Protein AF-A0A450TT17-F1 (afdb_monomer)

Secondary structure (DSSP, 8-state):
-GGGTTSPEEEEETTEEEEEE---SSHHHHHHHHHHT-HHHHHHHHHHHHHHHTT----GGG--

pLDDT: mean 88.9, std 12.82, range [45.19, 98.5]

Radius of gyration: 18.78 Å; Cα contacts (8 Å, |Δi|>4): 45; chains: 1; bounding box: 48×22×44 Å

Foldseek 3Di:
DVVQQVDKDFDDDPNHTDDIRHDHPDPVRVVVVVLVPDVVNVVVVVVVVVCVVVVVDDDPVNDD

Structure (mmCIF, N/CA/C/O backbone):
data_AF-A0A450TT17-F1
#
_entry.id   AF-A0A450TT17-F1
#
loop_
_atom_site.group_PDB
_atom_site.id
_atom_site.type_symbol
_atom_site.label_atom_id
_atom_site.label_alt_id
_atom_site.label_comp_id
_atom_site.label_asym_id
_atom_site.label_entity_id
_atom_site.label_seq_id
_atom_site.pdbx_PDB_ins_code
_atom_site.Cartn_x
_atom_site.Cartn_y
_atom_site.Cartn_z
_atom_site.occupancy
_atom_site.B_iso_or_equiv
_atom_site.auth_seq_id
_atom_sit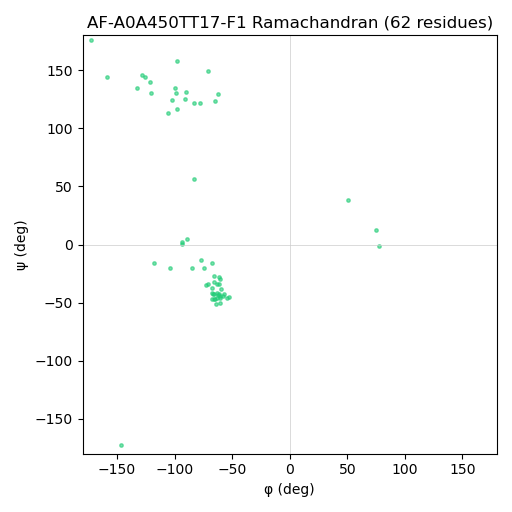e.auth_comp_id
_atom_site.auth_asym_id
_atom_site.auth_atom_id
_atom_site.pdbx_PDB_model_num
ATOM 1 N N . MET A 1 1 ? -9.783 -9.144 21.281 1.00 53.19 1 MET A N 1
ATOM 2 C CA . MET A 1 1 ? -8.438 -9.101 20.673 1.00 53.19 1 MET A CA 1
ATOM 3 C C . MET A 1 1 ? -8.403 -9.992 19.435 1.00 53.19 1 MET A C 1
ATOM 5 O O . MET A 1 1 ? -8.047 -9.490 18.388 1.00 53.19 1 MET A O 1
ATOM 9 N N . GLU A 1 2 ? -8.890 -11.236 19.510 1.00 45.19 2 GLU A N 1
ATOM 10 C CA . GLU A 1 2 ? -8.905 -12.209 18.393 1.00 45.19 2 GLU A CA 1
ATOM 11 C C . GLU A 1 2 ? -9.708 -11.784 17.142 1.00 45.19 2 GLU A C 1
ATOM 13 O O . GLU A 1 2 ? -9.344 -12.125 16.033 1.00 45.19 2 GLU A O 1
ATOM 18 N N . GLN A 1 3 ? -10.760 -10.971 17.278 1.00 47.31 3 GLN A N 1
ATOM 19 C CA . GLN A 1 3 ? -11.591 -10.551 16.132 1.00 47.31 3 GLN A CA 1
ATOM 20 C C . GLN A 1 3 ? -10.963 -9.458 15.244 1.00 47.31 3 GLN A C 1
ATOM 22 O O . GLN A 1 3 ? -11.492 -9.187 14.172 1.00 47.31 3 GLN A O 1
ATOM 27 N N . ALA A 1 4 ? -9.890 -8.793 15.692 1.00 54.16 4 ALA A N 1
ATOM 28 C CA . ALA A 1 4 ? -9.289 -7.680 14.951 1.00 54.16 4 ALA A CA 1
ATOM 29 C C . ALA A 1 4 ? -8.289 -8.145 13.881 1.00 54.16 4 ALA A C 1
ATOM 31 O O . ALA A 1 4 ? -8.008 -7.381 12.968 1.00 54.16 4 ALA A O 1
ATOM 32 N N . SER A 1 5 ? -7.750 -9.366 13.986 1.00 56.06 5 SER A N 1
ATOM 33 C CA . SER A 1 5 ? -6.785 -9.899 13.012 1.00 56.06 5 SER A CA 1
ATOM 34 C C . SER A 1 5 ? -7.428 -10.309 11.688 1.00 56.06 5 SER A C 1
ATOM 36 O O . SER A 1 5 ? -6.731 -10.406 10.690 1.00 56.06 5 SER A O 1
ATOM 38 N N . GLU A 1 6 ? -8.742 -10.550 11.664 1.00 60.91 6 GLU A N 1
ATOM 39 C CA . GLU A 1 6 ? -9.448 -11.021 10.463 1.00 60.91 6 GLU A CA 1
ATOM 40 C C . GLU A 1 6 ? -10.261 -9.916 9.770 1.00 60.91 6 GLU A C 1
ATOM 42 O O . GLU A 1 6 ? -10.633 -10.056 8.606 1.00 60.91 6 GLU A O 1
ATOM 47 N N . GLN A 1 7 ? -10.596 -8.833 10.482 1.00 66.69 7 GLN A N 1
ATOM 48 C CA . GLN A 1 7 ? -11.488 -7.784 9.980 1.00 66.69 7 GLN A CA 1
ATOM 49 C C . GLN A 1 7 ? -11.307 -6.457 10.735 1.00 66.69 7 GLN A C 1
ATOM 51 O O . GLN A 1 7 ? -11.136 -6.431 11.955 1.00 66.69 7 GLN A O 1
ATOM 56 N N . ASP A 1 8 ? -11.424 -5.344 10.006 1.00 82.38 8 ASP A N 1
ATOM 57 C CA . ASP A 1 8 ? -11.390 -3.991 10.568 1.00 82.38 8 ASP A CA 1
ATOM 58 C C . ASP A 1 8 ? -12.551 -3.745 11.543 1.00 82.38 8 ASP A C 1
ATOM 60 O O . ASP A 1 8 ? -13.729 -3.904 11.205 1.00 82.38 8 ASP A O 1
ATOM 64 N N . ILE A 1 9 ? -12.233 -3.242 12.737 1.00 84.38 9 ILE A N 1
ATOM 65 C CA . ILE A 1 9 ? -13.231 -2.834 13.728 1.00 84.38 9 ILE A CA 1
ATOM 66 C C . ILE A 1 9 ? -13.437 -1.322 13.642 1.00 84.38 9 ILE A C 1
ATOM 68 O O . ILE A 1 9 ? -12.542 -0.526 13.930 1.00 84.38 9 ILE A O 1
ATOM 72 N N . VAL A 1 10 ? -14.651 -0.900 13.286 1.00 87.25 10 VAL A N 1
ATOM 73 C CA . VAL A 1 10 ? -15.024 0.519 13.243 1.00 87.25 10 VAL A CA 1
ATOM 74 C C . VAL A 1 10 ? -15.417 1.005 14.639 1.00 87.25 10 VAL A C 1
ATOM 76 O O . VAL A 1 10 ? -16.370 0.506 15.232 1.00 87.25 10 VAL A O 1
ATOM 79 N N . ILE A 1 11 ? -14.721 2.021 15.149 1.00 89.94 11 ILE A N 1
ATOM 80 C CA . ILE A 1 11 ? -15.017 2.638 16.447 1.00 89.94 11 ILE A CA 1
ATOM 81 C C . ILE A 1 11 ? -15.984 3.806 16.228 1.00 89.94 11 ILE A C 1
ATOM 83 O O . ILE A 1 11 ? -15.701 4.722 15.445 1.00 89.94 11 ILE A O 1
ATOM 87 N N . THR A 1 12 ? -17.118 3.795 16.935 1.00 91.62 12 THR A N 1
ATOM 88 C CA . THR A 1 12 ? -18.143 4.850 16.877 1.00 91.62 12 THR A CA 1
ATOM 89 C C . THR A 1 12 ? -18.402 5.495 18.239 1.00 91.62 12 THR A C 1
ATOM 91 O O . THR A 1 12 ? -18.522 4.782 19.230 1.00 91.62 12 THR A O 1
ATOM 94 N N . SER A 1 13 ? -18.578 6.819 18.272 1.00 90.88 13 SER A N 1
ATOM 95 C CA . SER A 1 13 ? -19.090 7.587 19.421 1.00 90.88 13 SER A CA 1
ATOM 96 C C . SER A 1 13 ? -20.361 8.316 19.003 1.00 90.88 13 SER A C 1
ATOM 98 O O . SER A 1 13 ? -20.367 8.960 17.956 1.00 90.88 13 SER A O 1
ATOM 100 N N . ASP A 1 14 ? -21.434 8.194 19.786 1.00 89.81 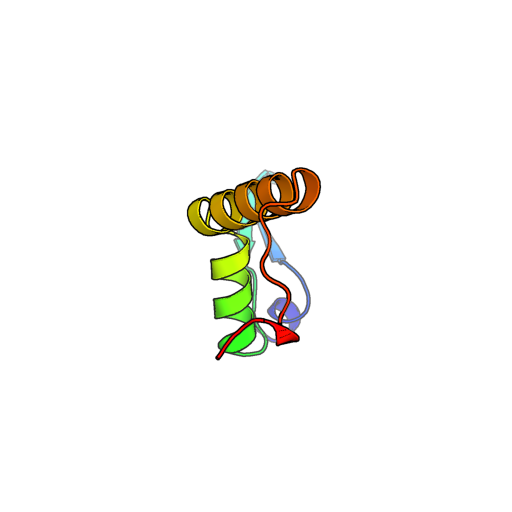14 ASP A N 1
ATOM 101 C CA . ASP A 1 14 ? -22.736 8.837 19.525 1.00 89.81 14 ASP A CA 1
ATOM 102 C C . ASP A 1 14 ? -23.268 8.607 18.096 1.00 89.81 14 ASP A C 1
ATOM 104 O O . ASP A 1 14 ? -23.804 9.500 17.443 1.00 89.81 14 ASP A O 1
ATOM 108 N N . GLY A 1 15 ? -23.062 7.396 17.565 1.00 88.75 15 GLY A N 1
ATOM 109 C CA . GLY A 1 15 ? -23.457 7.021 16.202 1.00 88.75 15 GLY A CA 1
ATOM 110 C C . GLY A 1 15 ? -22.535 7.539 15.088 1.00 88.75 15 GLY A C 1
ATOM 111 O O . GLY A 1 15 ? -22.754 7.216 13.921 1.00 88.75 15 GLY A O 1
ATOM 112 N N . ARG A 1 16 ? -21.477 8.295 15.412 1.00 89.31 16 ARG A N 1
ATOM 113 C CA . ARG A 1 16 ? -20.480 8.791 14.452 1.00 89.31 16 ARG A CA 1
ATOM 114 C C . ARG A 1 16 ? -19.214 7.936 14.469 1.00 89.31 16 ARG A C 1
ATOM 116 O O . ARG A 1 16 ? -18.661 7.660 15.528 1.00 89.31 16 ARG A O 1
ATOM 123 N N . ARG A 1 17 ? -18.700 7.575 13.287 1.00 91.56 17 ARG A N 1
ATOM 124 C CA . ARG A 1 17 ? -17.387 6.921 13.124 1.00 91.56 17 ARG A CA 1
ATOM 125 C C . ARG A 1 17 ? -16.263 7.864 13.553 1.00 91.56 17 ARG A C 1
ATOM 127 O O . ARG A 1 17 ? -16.147 8.961 13.008 1.00 91.56 17 ARG A O 1
ATOM 134 N N . ILE A 1 18 ? -15.446 7.415 14.504 1.00 95.25 18 ILE A N 1
ATOM 135 C CA . ILE A 1 18 ? -14.319 8.178 15.063 1.00 95.25 18 ILE A CA 1
ATOM 136 C C . ILE A 1 18 ? -12.962 7.515 14.825 1.00 95.25 18 ILE A C 1
ATOM 138 O O . ILE A 1 18 ? -11.939 8.179 14.946 1.00 95.25 18 ILE A O 1
ATOM 142 N N . GLY A 1 19 ? -12.936 6.233 14.459 1.00 91.12 19 GLY A N 1
ATOM 143 C CA . GLY A 1 19 ? -11.687 5.528 14.202 1.00 91.12 19 GLY A CA 1
ATOM 144 C C . GLY A 1 19 ? -11.888 4.132 13.633 1.00 91.12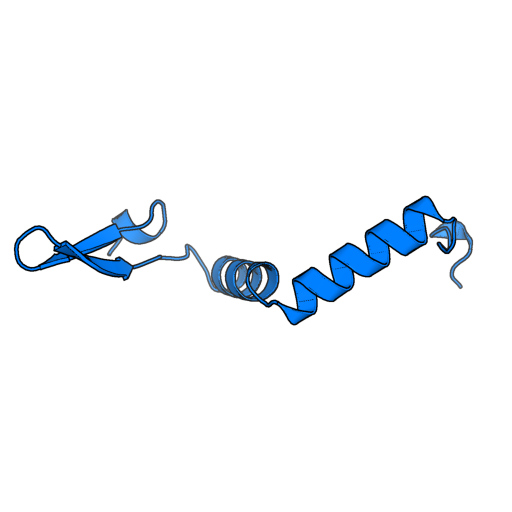 19 GLY A C 1
ATOM 145 O O . GLY A 1 19 ? -13.017 3.657 13.483 1.00 91.12 19 GLY A O 1
ATOM 146 N N . VAL A 1 20 ? -10.768 3.495 13.310 1.00 88.31 20 VAL A N 1
ATOM 147 C CA . VAL A 1 20 ? -10.680 2.097 12.883 1.00 88.31 20 VAL A CA 1
ATOM 148 C C . VAL A 1 20 ? -9.564 1.446 13.680 1.00 88.31 20 VAL A C 1
ATOM 150 O O . VAL A 1 20 ? -8.498 2.042 13.834 1.00 88.31 20 VAL A O 1
ATOM 153 N N . LEU A 1 21 ? -9.826 0.254 14.197 1.00 89.25 21 LEU A N 1
ATOM 154 C CA . LEU A 1 21 ? -8.812 -0.637 14.729 1.00 89.25 21 LEU A CA 1
ATOM 155 C C . LEU A 1 21 ? -8.615 -1.769 13.721 1.00 89.25 21 LEU A C 1
ATOM 157 O O . LEU A 1 21 ? -9.518 -2.581 13.527 1.00 89.25 21 LEU A O 1
ATOM 161 N N . THR A 1 22 ? -7.439 -1.799 13.109 1.00 86.62 22 THR A N 1
ATOM 162 C CA . THR A 1 22 ? -6.984 -2.864 12.210 1.00 86.62 22 THR A CA 1
ATOM 163 C C . THR A 1 22 ? -6.018 -3.745 12.992 1.00 86.62 22 THR A C 1
ATOM 165 O O . THR A 1 22 ? -5.066 -3.234 13.587 1.00 86.62 22 THR A O 1
ATOM 168 N N . GLY A 1 23 ? -6.291 -5.045 13.060 1.00 86.81 23 GLY A N 1
ATOM 169 C CA . GLY A 1 23 ? -5.348 -6.028 13.583 1.00 86.81 23 GLY A CA 1
ATOM 170 C C . GLY A 1 23 ? -4.593 -6.709 12.447 1.00 86.81 23 GLY A C 1
ATOM 171 O O . GLY A 1 23 ? -5.058 -6.746 11.314 1.00 86.81 23 GLY A O 1
ATOM 172 N N . PHE A 1 24 ? -3.429 -7.251 12.784 1.00 88.25 24 PHE A N 1
ATOM 173 C CA . PHE A 1 24 ? -2.555 -8.002 11.883 1.00 88.25 24 PHE A CA 1
ATOM 174 C C . PHE A 1 24 ? -2.276 -9.361 12.530 1.00 88.25 24 PHE A C 1
ATOM 176 O O . PHE A 1 24 ? -2.226 -9.426 13.767 1.00 88.25 24 PHE A O 1
ATOM 183 N N . ALA A 1 25 ? -2.166 -10.437 11.743 1.00 88.25 25 ALA A N 1
ATOM 184 C CA . ALA A 1 25 ? -1.914 -11.763 12.310 1.00 88.25 25 ALA A CA 1
ATOM 185 C C . ALA A 1 25 ? -0.467 -11.875 12.809 1.00 88.25 25 ALA A C 1
ATOM 187 O O . ALA A 1 25 ? -0.219 -12.479 13.856 1.00 88.25 25 ALA A O 1
ATOM 188 N N . ASP A 1 26 ? 0.460 -11.222 12.109 1.00 89.00 26 ASP A N 1
ATOM 189 C CA . ASP A 1 26 ? 1.866 -11.128 12.476 1.00 89.00 26 ASP A CA 1
ATOM 190 C C . ASP A 1 26 ? 2.502 -9.779 12.076 1.00 89.00 26 ASP A C 1
ATOM 192 O O . ASP A 1 26 ? 1.828 -8.803 11.731 1.00 89.00 26 ASP A O 1
ATOM 196 N N . GLU A 1 27 ? 3.823 -9.690 12.239 1.00 93.44 27 GLU A N 1
ATOM 197 C CA . GLU A 1 27 ? 4.602 -8.501 11.895 1.00 93.44 27 GLU A CA 1
ATOM 198 C C . GLU A 1 27 ? 4.714 -8.297 10.379 1.00 93.44 27 GLU A C 1
ATOM 200 O O . GLU A 1 27 ? 4.695 -7.149 9.931 1.00 93.44 27 GLU A O 1
ATOM 205 N N . ASP A 1 28 ? 4.783 -9.373 9.596 1.00 93.88 28 ASP A N 1
ATOM 206 C CA . ASP A 1 28 ? 4.924 -9.295 8.142 1.00 93.88 28 ASP A CA 1
ATOM 207 C C . ASP A 1 28 ? 3.656 -8.695 7.521 1.00 93.88 28 ASP A C 1
ATOM 209 O O . ASP A 1 28 ? 3.756 -7.767 6.714 1.00 93.88 28 ASP A O 1
ATOM 213 N N . ASP A 1 29 ? 2.474 -9.102 7.995 1.00 91.81 29 ASP A N 1
ATOM 214 C CA . ASP A 1 29 ? 1.186 -8.511 7.609 1.00 91.81 29 ASP A CA 1
ATOM 215 C C . ASP A 1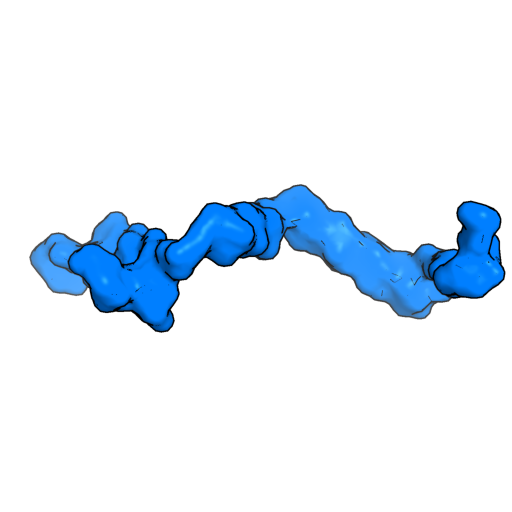 29 ? 1.136 -6.997 7.888 1.00 91.81 29 ASP A C 1
ATOM 217 O O . ASP A 1 29 ? 0.657 -6.197 7.075 1.00 91.81 29 ASP A O 1
ATOM 221 N N . TYR A 1 30 ? 1.642 -6.572 9.052 1.00 90.56 30 TYR A N 1
ATOM 222 C CA . TYR A 1 30 ? 1.70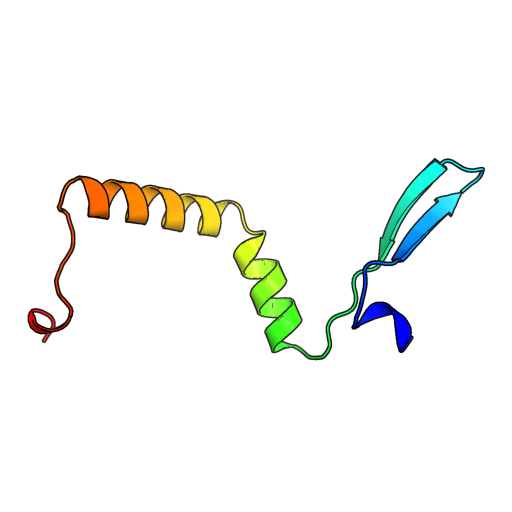1 -5.154 9.414 1.00 90.56 30 TYR A CA 1
ATOM 223 C C . TYR A 1 30 ? 2.678 -4.376 8.524 1.00 90.56 30 TYR A C 1
ATOM 225 O O . TYR A 1 30 ? 2.387 -3.244 8.113 1.00 90.56 30 TYR A O 1
ATOM 233 N N . LEU A 1 31 ? 3.840 -4.959 8.225 1.00 94.38 31 LEU A N 1
ATOM 234 C CA . LEU A 1 31 ? 4.839 -4.353 7.348 1.00 94.38 31 LEU A CA 1
ATOM 235 C C . LEU A 1 31 ? 4.324 -4.239 5.910 1.00 94.38 31 LEU A C 1
ATOM 237 O O . LEU A 1 31 ? 4.479 -3.174 5.304 1.00 94.38 31 LEU A O 1
ATOM 241 N N . GLU A 1 32 ? 3.658 -5.272 5.392 1.00 93.00 32 GLU A N 1
ATOM 242 C CA . GLU A 1 32 ? 3.009 -5.252 4.080 1.00 93.00 32 GLU A CA 1
ATOM 243 C C . GLU A 1 32 ? 1.934 -4.166 4.023 1.00 93.00 32 GLU A C 1
ATOM 245 O O . GLU A 1 32 ? 1.971 -3.311 3.133 1.00 93.00 32 GLU A O 1
ATOM 250 N N . TYR A 1 33 ? 1.031 -4.117 5.009 1.00 92.12 33 TYR A N 1
ATOM 251 C CA . TYR A 1 33 ? 0.016 -3.068 5.088 1.00 92.12 33 TYR A CA 1
ATOM 252 C C . TYR A 1 33 ? 0.646 -1.675 5.057 1.00 92.12 33 TYR A C 1
ATOM 254 O O . TYR A 1 33 ? 0.201 -0.804 4.305 1.00 92.12 33 TYR A O 1
ATOM 262 N N . ARG A 1 34 ? 1.702 -1.443 5.840 1.00 93.50 34 ARG A N 1
ATOM 263 C CA . ARG A 1 34 ? 2.386 -0.146 5.849 1.00 93.50 34 ARG A CA 1
ATOM 264 C C . ARG A 1 34 ? 3.017 0.197 4.509 1.00 93.50 34 ARG A C 1
ATOM 266 O O . ARG A 1 34 ? 2.921 1.351 4.102 1.00 93.50 34 ARG A O 1
ATOM 273 N N . LEU A 1 35 ? 3.648 -0.767 3.845 1.00 94.56 35 LEU A N 1
ATOM 274 C CA . LEU A 1 35 ? 4.289 -0.557 2.551 1.00 94.56 35 LEU A CA 1
ATOM 275 C C . LEU A 1 35 ? 3.253 -0.234 1.467 1.00 94.56 35 LEU A C 1
ATOM 277 O O . LEU A 1 35 ? 3.412 0.738 0.734 1.00 94.56 35 LEU A O 1
ATOM 281 N N . LEU A 1 36 ? 2.160 -0.997 1.402 1.00 92.81 36 LEU A N 1
ATOM 282 C CA . LEU A 1 36 ? 1.096 -0.799 0.413 1.00 92.81 36 LEU A CA 1
ATOM 283 C C . LEU A 1 36 ? 0.345 0.531 0.592 1.00 92.81 36 LEU A C 1
ATOM 285 O O . LEU A 1 36 ? -0.176 1.085 -0.381 1.00 92.81 36 LEU A O 1
ATOM 289 N N . ASN A 1 37 ? 0.301 1.056 1.818 1.00 92.38 37 ASN A N 1
ATOM 290 C CA . ASN A 1 37 ? -0.324 2.339 2.138 1.00 92.38 37 ASN A CA 1
ATOM 291 C C . ASN A 1 37 ? 0.656 3.525 2.125 1.00 92.38 37 ASN A C 1
ATOM 293 O O . ASN A 1 37 ? 0.232 4.656 2.373 1.00 92.38 37 ASN A O 1
ATOM 297 N N . ASP A 1 38 ? 1.941 3.306 1.832 1.00 96.88 38 ASP A N 1
ATOM 298 C CA . ASP A 1 38 ? 2.915 4.387 1.705 1.00 96.88 38 ASP A CA 1
ATOM 299 C C . ASP A 1 38 ? 2.770 5.099 0.342 1.00 96.88 38 ASP A C 1
ATOM 301 O O . ASP A 1 38 ? 2.926 4.467 -0.708 1.00 96.88 38 ASP A O 1
ATOM 305 N N . PRO A 1 39 ? 2.516 6.423 0.310 1.00 97.06 39 PRO A N 1
ATOM 306 C CA . PRO A 1 39 ? 2.378 7.157 -0.949 1.00 97.06 39 PRO A CA 1
ATOM 307 C C . PRO A 1 39 ? 3.645 7.139 -1.816 1.00 97.06 39 PRO A C 1
ATOM 309 O O . PRO A 1 39 ? 3.560 7.236 -3.041 1.00 97.06 39 PRO A O 1
ATOM 312 N N . GLY A 1 40 ? 4.827 7.022 -1.201 1.00 97.69 40 GLY A N 1
ATOM 313 C CA . GLY A 1 40 ? 6.094 6.905 -1.919 1.00 97.69 40 GLY A CA 1
ATOM 314 C C . GLY A 1 40 ? 6.186 5.580 -2.668 1.00 97.69 40 GLY A C 1
ATOM 315 O O . GLY A 1 40 ? 6.495 5.567 -3.861 1.00 97.69 40 GLY A O 1
ATOM 316 N N . PHE A 1 41 ? 5.841 4.481 -1.999 1.00 96.62 41 PHE A N 1
ATOM 317 C CA . PHE A 1 41 ? 5.765 3.158 -2.609 1.00 96.62 41 PHE A CA 1
ATOM 318 C C . PHE A 1 41 ? 4.743 3.112 -3.748 1.00 96.62 41 PHE A C 1
ATOM 320 O O . PHE A 1 41 ? 5.057 2.631 -4.837 1.00 96.62 41 PHE A O 1
ATOM 327 N N . GLN A 1 42 ? 3.559 3.696 -3.553 1.00 96.94 42 GLN A N 1
ATOM 328 C CA . GLN A 1 42 ? 2.548 3.813 -4.610 1.00 96.94 42 GLN A CA 1
ATOM 329 C C . GLN A 1 42 ? 3.091 4.566 -5.836 1.00 96.94 42 GLN A C 1
ATOM 331 O O . GLN A 1 42 ? 2.957 4.088 -6.962 1.00 96.94 42 GLN A O 1
ATOM 336 N N . GLY A 1 43 ? 3.805 5.676 -5.622 1.00 97.75 43 GLY A N 1
ATOM 337 C CA . GLY A 1 43 ? 4.450 6.426 -6.703 1.00 97.75 43 GLY A CA 1
ATOM 338 C C . GLY A 1 43 ? 5.542 5.642 -7.445 1.00 97.75 43 GLY A C 1
ATOM 339 O O . GLY A 1 43 ? 5.692 5.795 -8.660 1.00 97.75 43 GLY A O 1
ATOM 340 N N . ILE A 1 44 ? 6.288 4.778 -6.748 1.00 97.12 44 ILE A N 1
ATOM 341 C CA . ILE A 1 44 ? 7.268 3.873 -7.369 1.00 97.12 44 ILE A CA 1
ATOM 342 C C . ILE A 1 44 ? 6.558 2.865 -8.277 1.00 97.12 44 ILE A C 1
ATOM 344 O O . ILE A 1 44 ? 6.974 2.673 -9.421 1.00 97.12 44 ILE A O 1
ATOM 348 N N . ILE A 1 45 ? 5.476 2.248 -7.795 1.00 96.31 45 ILE A N 1
ATOM 349 C CA . ILE A 1 45 ? 4.697 1.273 -8.566 1.00 96.31 45 ILE A CA 1
ATOM 350 C C . ILE A 1 45 ? 4.079 1.917 -9.808 1.00 96.31 45 ILE A C 1
ATOM 352 O O . ILE A 1 45 ? 4.143 1.336 -10.893 1.00 96.31 45 ILE A O 1
ATOM 356 N N . ASP A 1 46 ? 3.516 3.116 -9.682 1.00 97.69 46 ASP A N 1
ATOM 357 C CA . ASP A 1 46 ? 2.909 3.820 -10.812 1.00 97.69 46 ASP A CA 1
ATOM 358 C C . ASP A 1 46 ? 3.935 4.147 -11.898 1.00 97.69 46 ASP A C 1
ATOM 360 O O . ASP A 1 46 ? 3.703 3.832 -13.070 1.00 97.69 46 ASP A O 1
ATOM 364 N N . ARG A 1 47 ? 5.106 4.666 -11.507 1.00 97.88 47 ARG A N 1
ATOM 365 C CA . ARG A 1 47 ? 6.218 4.901 -12.437 1.00 97.88 47 ARG A CA 1
ATOM 366 C C . ARG A 1 47 ? 6.696 3.609 -13.087 1.00 97.88 47 ARG A C 1
ATOM 368 O O . ARG A 1 47 ? 6.850 3.559 -14.299 1.00 97.88 47 ARG A O 1
ATOM 375 N N . SER A 1 48 ? 6.888 2.549 -12.305 1.00 97.25 48 SER A N 1
ATOM 376 C CA . SER A 1 48 ? 7.335 1.255 -12.829 1.00 97.25 48 SER A CA 1
ATOM 377 C C . SER A 1 48 ? 6.351 0.688 -13.862 1.00 97.25 48 SER A C 1
ATOM 379 O O . SER A 1 48 ? 6.760 0.158 -14.895 1.00 97.25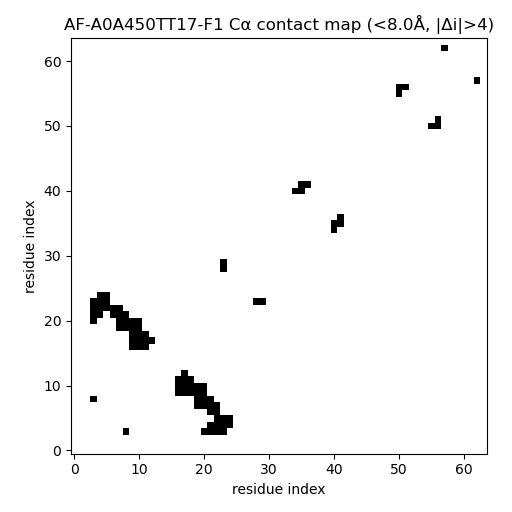 48 SER A O 1
ATOM 381 N N . ARG A 1 49 ? 5.042 0.856 -13.638 1.00 97.50 49 ARG A N 1
ATOM 382 C CA . ARG A 1 49 ? 4.001 0.470 -14.604 1.00 97.50 49 ARG A CA 1
ATOM 383 C C . ARG A 1 49 ? 4.033 1.323 -15.870 1.00 97.50 49 ARG A C 1
ATOM 385 O O . ARG A 1 49 ? 3.742 0.806 -16.945 1.00 97.50 49 ARG A O 1
ATOM 392 N N . GLU A 1 50 ? 4.312 2.616 -15.760 1.00 98.50 50 GLU A N 1
ATOM 393 C CA . GLU A 1 50 ? 4.507 3.502 -16.913 1.00 98.50 50 GLU A CA 1
ATOM 394 C C . GLU A 1 50 ? 5.738 3.083 -17.724 1.00 98.50 50 GLU A C 1
ATOM 396 O O . GLU A 1 50 ? 5.610 2.801 -18.915 1.00 98.50 50 GLU A O 1
ATOM 401 N N . ASP A 1 51 ? 6.883 2.906 -17.063 1.00 98.12 51 ASP A N 1
ATOM 402 C CA . ASP A 1 51 ? 8.124 2.413 -17.664 1.00 98.12 51 ASP A CA 1
ATOM 403 C C . ASP A 1 51 ? 7.901 1.092 -18.413 1.00 98.12 51 ASP A C 1
ATOM 405 O O . ASP A 1 51 ? 8.309 0.956 -19.567 1.00 98.12 51 ASP A O 1
ATOM 409 N N . ALA A 1 52 ? 7.176 0.145 -17.810 1.00 97.31 52 ALA A N 1
ATOM 410 C CA . ALA A 1 52 ? 6.833 -1.126 -18.444 1.00 97.31 52 ALA A CA 1
ATOM 411 C C . ALA A 1 52 ? 5.981 -0.968 -19.710 1.00 97.31 52 ALA A C 1
ATOM 413 O O . ALA A 1 52 ? 6.253 -1.629 -20.714 1.00 97.31 52 ALA A O 1
ATOM 414 N N . ARG A 1 53 ? 4.976 -0.082 -19.700 1.00 97.56 53 ARG A N 1
ATOM 415 C CA . ARG A 1 53 ? 4.153 0.192 -20.894 1.00 97.56 53 ARG A CA 1
ATOM 416 C C . ARG A 1 53 ? 4.963 0.839 -22.013 1.00 97.56 53 ARG A C 1
ATOM 418 O O . ARG A 1 53 ? 4.679 0.591 -23.181 1.00 97.56 53 ARG A O 1
ATOM 425 N N . GLU A 1 54 ? 5.961 1.639 -21.658 1.00 98.06 54 GLU A N 1
ATOM 426 C CA . GLU A 1 54 ? 6.840 2.336 -22.599 1.00 98.06 54 GLU A CA 1
ATOM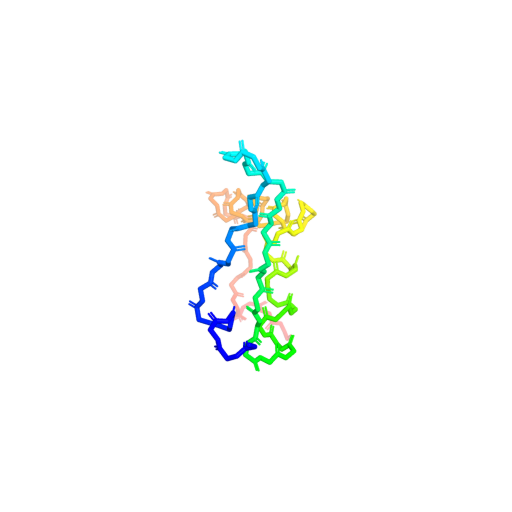 427 C C . GLU A 1 54 ? 8.082 1.511 -22.986 1.00 98.06 54 GLU A C 1
ATOM 429 O O . GLU A 1 54 ? 8.944 1.992 -23.720 1.00 98.06 54 GLU A O 1
ATOM 434 N N . GLY A 1 55 ? 8.173 0.257 -22.526 1.00 97.50 55 GLY A N 1
ATOM 435 C CA . GLY A 1 55 ? 9.261 -0.665 -22.858 1.00 97.50 55 GLY A CA 1
ATOM 436 C C . GLY A 1 55 ? 10.586 -0.370 -22.149 1.00 97.50 55 GLY A C 1
ATOM 437 O O . GLY A 1 55 ? 11.608 -0.947 -22.509 1.00 97.50 55 GLY A O 1
ATOM 438 N N . ARG A 1 56 ? 10.591 0.498 -21.131 1.00 97.56 56 ARG A N 1
ATOM 439 C CA . ARG A 1 56 ? 11.752 0.790 -20.274 1.00 97.56 56 ARG A CA 1
ATOM 440 C C . ARG A 1 56 ? 11.902 -0.246 -19.161 1.00 97.56 56 ARG A C 1
ATOM 442 O O . ARG A 1 56 ? 11.918 0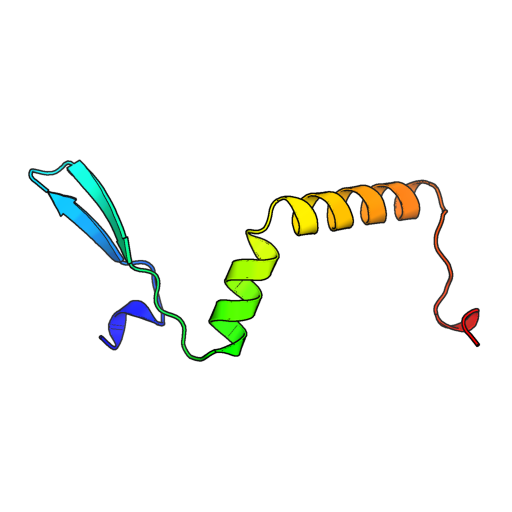.083 -17.979 1.00 97.56 56 ARG A O 1
ATOM 449 N N . VAL A 1 57 ? 11.994 -1.513 -19.543 1.00 96.19 57 VAL A N 1
ATOM 450 C CA . VAL A 1 57 ? 12.185 -2.635 -18.619 1.00 96.19 57 VAL A CA 1
ATOM 451 C C . VAL A 1 57 ? 13.361 -3.487 -19.062 1.00 96.19 57 VAL A C 1
ATOM 453 O O . VAL A 1 57 ? 13.596 -3.667 -20.254 1.00 96.19 57 VAL A O 1
ATOM 456 N N . THR A 1 58 ? 14.078 -4.034 -18.087 1.00 96.19 58 THR A N 1
ATOM 457 C CA . THR A 1 58 ? 15.114 -5.043 -18.312 1.00 96.19 58 THR A CA 1
ATOM 458 C C . THR A 1 58 ? 14.506 -6.406 -18.026 1.00 96.19 58 THR A C 1
ATOM 460 O O . THR A 1 58 ? 13.861 -6.587 -16.990 1.00 96.19 58 THR A O 1
ATOM 463 N N . ARG A 1 59 ? 14.670 -7.363 -18.943 1.00 94.56 59 ARG A N 1
ATOM 464 C CA . ARG A 1 59 ? 14.221 -8.734 -18.687 1.00 94.56 59 ARG A CA 1
ATOM 465 C C . ARG A 1 59 ? 15.130 -9.367 -17.644 1.00 94.56 59 ARG A C 1
ATOM 467 O O . ARG A 1 59 ? 16.311 -9.044 -17.576 1.00 94.56 59 ARG A O 1
ATOM 474 N N . LEU A 1 60 ? 14.585 -10.273 -16.840 1.00 94.12 60 LEU A N 1
ATOM 475 C CA . LEU A 1 60 ? 15.352 -10.890 -15.758 1.00 94.12 60 LEU A CA 1
ATOM 476 C C . LEU A 1 60 ? 16.558 -11.677 -16.287 1.00 94.12 60 LEU A C 1
ATOM 478 O O . LEU A 1 60 ? 17.597 -11.671 -15.643 1.00 94.12 60 LEU A O 1
ATOM 482 N N . GLU A 1 61 ? 16.450 -12.297 -17.466 1.00 95.38 61 GLU A N 1
ATOM 483 C CA . GLU A 1 61 ? 17.569 -12.995 -18.113 1.00 95.38 61 GLU A CA 1
ATOM 484 C C . GLU A 1 61 ? 18.705 -12.079 -18.595 1.00 95.38 61 GLU A C 1
ATOM 486 O O . GLU A 1 61 ? 19.788 -12.573 -18.896 1.0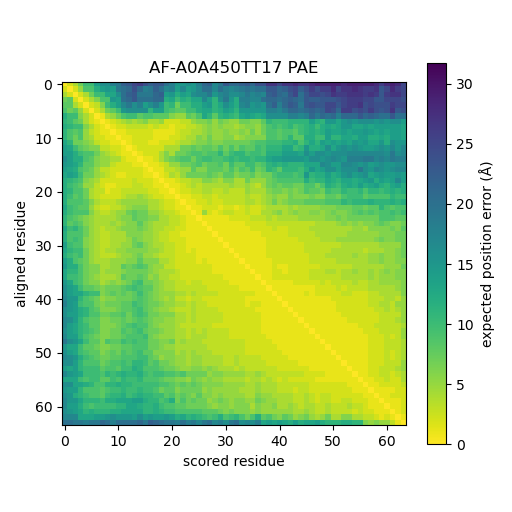0 95.38 61 GLU A O 1
ATOM 491 N N . ASP A 1 62 ? 18.459 -10.769 -18.689 1.00 95.38 62 ASP A N 1
ATOM 492 C CA . ASP A 1 62 ? 19.446 -9.776 -19.118 1.00 95.38 62 ASP A CA 1
ATOM 493 C C . ASP A 1 62 ? 20.183 -9.142 -17.911 1.00 95.38 62 ASP A C 1
ATOM 495 O O . ASP A 1 62 ? 21.002 -8.242 -18.098 1.00 95.38 62 ASP A O 1
ATOM 499 N N . LEU A 1 63 ? 19.883 -9.575 -16.677 1.00 91.00 63 LEU A N 1
ATOM 500 C CA . LEU A 1 63 ? 20.571 -9.160 -15.449 1.00 91.00 63 LEU A CA 1
ATOM 501 C C . LEU A 1 63 ? 21.760 -10.103 -15.164 1.00 91.00 63 LEU A C 1
ATOM 503 O O . LEU A 1 63 ? 21.592 -11.321 -15.210 1.00 91.00 63 LEU A O 1
ATOM 507 N N . GLU A 1 64 ? 22.943 -9.541 -14.876 1.00 80.88 64 GLU A N 1
ATOM 508 C CA . GLU A 1 64 ? 24.168 -10.280 -14.489 1.00 80.88 64 GLU A CA 1
ATOM 509 C C . GLU A 1 64 ? 24.142 -10.806 -13.044 1.00 80.88 64 GLU A C 1
ATOM 511 O O . GLU A 1 64 ? 23.633 -10.088 -12.149 1.00 80.88 64 GLU A O 1
#

Solvent-accessible surface area (backbone atoms only — not comparable to full-atom values): 3980 Å² total; per-residue (Å²): 120,81,69,26,42,82,42,76,42,76,39,66,56,97,90,40,82,77,48,73,46,75,43,52,84,49,69,65,54,46,51,50,53,52,49,74,68,29,69,66,52,48,52,51,53,53,50,52,53,49,32,52,75,72,62,68,62,79,58,75,91,77,58,134

Nearest PDB structures (foldseek):
  3die-assembly1_B  TM=5.523E-01  e=2.079E+00  Staphylococcus aureus
  5hr2-assembly1_A  TM=4.619E-01  e=4.506E+00  Escherichia coli
  2dqr-assembly1_B  TM=2.973E-01  e=2.955E+00  Bacillus subtilis

Mean predicted aligned error: 7.11 Å

InterPro domains:
  IPR036165 YefM-like superfamily [SSF143120] (2-62)

Organism: NCBI:txid2126340

Sequence (64 aa):
MEQASEQDIVITSDGRRIGVLTGFADEDDYLEYRLLNDPGFQGIIDRSREDAREGRVTRLEDLE